Protein AF-A0A6I3KVK1-F1 (afdb_monomer)

Nearest PDB structures (foldseek):
  2hhx-assembly1_A  TM=8.929E-01  e=1.359E-02  Geobacillus stearothermophilus
  8e24-assembly2_D  TM=8.634E-01  e=1.218E-02  Homo sapiens
  8gd7-assembly1_A  TM=8.437E-01  e=1.435E-02  Homo sapiens
  8e23-assembly1_A  TM=8.506E-01  e=1.786E-02  Homo sapiens
  4xvl-assembly1_A  TM=8.575E-01  e=8.259E-02  Homo sapiens

Secondary structure (DSSP, 8-state):
----SSTHHHHHHHHHHHHHHHHHHHHHHHHHHHHHTS---SS-HHHHHIIIIIIS-PPPPTT---SHHHHHHHHHHS--HHHHHHHHHHHHHHHHHH---

Sequence (101 aa):
MDAGAVTGNLDDLGAERRRQLLDTAAQFRAAACRTIGRPVDLDSESDLRTVLFDELGLPPTPGHATDTTALYVLRDEHPHSFLTYLLAYRAIRAIGGAITL

Solvent-accessible surface area (backbone atoms only — not comparable to full-atom values): 5904 Å² total; per-residue (Å²): 138,86,92,78,74,77,73,70,55,59,60,51,52,50,51,52,53,32,50,53,33,51,51,53,24,50,51,28,48,50,53,28,24,61,70,75,71,48,94,70,54,88,83,39,64,68,51,43,48,44,45,46,39,68,72,66,59,43,80,74,49,89,88,64,53,84,45,70,68,53,47,50,54,49,31,71,80,50,80,42,72,49,58,53,26,51,53,51,23,54,50,36,48,51,54,43,63,61,77,71,127

Mean predicted aligned error: 8.0 Å

Structure (mmCIF, N/CA/C/O backbone):
data_AF-A0A6I3KVK1-F1
#
_entry.id   AF-A0A6I3KVK1-F1
#
loop_
_atom_site.group_PDB
_atom_site.id
_atom_site.type_symbol
_atom_site.label_atom_id
_atom_site.label_alt_id
_atom_site.label_comp_id
_atom_site.label_asym_id
_atom_site.label_entity_id
_atom_site.label_seq_id
_atom_site.pdbx_PDB_ins_code
_atom_site.Cartn_x
_atom_site.Cartn_y
_atom_site.Cartn_z
_atom_site.occupancy
_atom_site.B_iso_or_equiv
_atom_site.auth_seq_id
_atom_site.auth_comp_id
_atom_site.auth_asym_id
_atom_site.auth_atom_id
_atom_site.pdbx_PDB_model_num
ATOM 1 N N . MET A 1 1 ? 30.782 -19.288 -38.751 1.00 45.00 1 MET A N 1
ATOM 2 C CA . MET A 1 1 ? 30.065 -19.688 -37.523 1.00 45.00 1 MET A CA 1
ATOM 3 C C . MET A 1 1 ? 30.333 -18.593 -36.510 1.00 45.00 1 MET A C 1
ATOM 5 O O . MET A 1 1 ? 31.368 -18.621 -35.861 1.00 45.00 1 MET A O 1
ATOM 9 N N . ASP A 1 2 ? 29.465 -17.584 -36.473 1.00 45.81 2 ASP A N 1
ATOM 10 C CA . ASP A 1 2 ? 29.593 -16.426 -35.584 1.00 45.81 2 ASP A CA 1
ATOM 11 C C . ASP A 1 2 ? 28.899 -16.718 -34.253 1.00 45.81 2 ASP A C 1
ATOM 13 O O . ASP A 1 2 ? 27.674 -16.768 -34.167 1.00 45.81 2 ASP A O 1
ATOM 17 N N . ALA A 1 3 ? 29.701 -16.948 -33.215 1.00 55.31 3 ALA A N 1
ATOM 18 C CA . ALA A 1 3 ? 29.268 -17.255 -31.854 1.00 55.31 3 ALA A CA 1
ATOM 19 C C . ALA A 1 3 ? 29.374 -16.014 -30.943 1.00 55.31 3 ALA A C 1
ATOM 21 O O . ALA A 1 3 ? 30.038 -16.057 -29.912 1.00 55.31 3 ALA A O 1
ATOM 22 N N . GLY A 1 4 ? 28.766 -14.890 -31.347 1.00 52.50 4 GLY A N 1
ATOM 23 C CA . GLY A 1 4 ? 28.932 -13.598 -30.658 1.00 52.50 4 GLY A CA 1
ATOM 24 C C . GLY A 1 4 ? 27.663 -12.900 -30.152 1.00 52.50 4 GLY A C 1
ATOM 25 O O . GLY A 1 4 ? 27.783 -11.871 -29.499 1.00 52.50 4 GLY A O 1
ATOM 26 N N . ALA A 1 5 ? 26.455 -13.403 -30.427 1.00 54.75 5 ALA A N 1
ATOM 27 C CA . ALA A 1 5 ? 25.231 -12.599 -30.259 1.00 54.75 5 ALA A CA 1
ATOM 28 C C . ALA A 1 5 ? 24.319 -12.970 -29.071 1.00 54.75 5 ALA A C 1
ATOM 30 O O . ALA A 1 5 ? 23.298 -12.319 -28.874 1.00 54.75 5 ALA A O 1
ATOM 31 N N . VAL A 1 6 ? 24.635 -13.992 -28.267 1.00 57.34 6 VAL A N 1
ATOM 32 C CA . VAL A 1 6 ? 23.686 -14.469 -27.236 1.00 57.34 6 VAL A CA 1
ATOM 33 C C . VAL A 1 6 ? 23.724 -13.674 -25.920 1.00 57.34 6 VAL A C 1
ATOM 35 O O . VAL A 1 6 ? 22.772 -13.733 -25.148 1.00 57.34 6 VAL A O 1
ATOM 38 N N . THR A 1 7 ? 24.768 -12.882 -25.662 1.00 58.91 7 THR A N 1
ATOM 39 C CA . THR A 1 7 ? 24.937 -12.219 -24.355 1.00 58.91 7 THR A CA 1
ATOM 40 C C . THR A 1 7 ? 24.087 -10.953 -24.194 1.00 58.91 7 THR A C 1
ATOM 42 O O . THR A 1 7 ? 23.697 -10.635 -23.083 1.00 58.91 7 THR A O 1
ATOM 45 N N . GLY A 1 8 ? 23.714 -10.262 -25.279 1.00 60.44 8 GLY A N 1
ATOM 46 C CA . GLY A 1 8 ? 22.968 -8.994 -25.194 1.00 60.44 8 GLY A CA 1
ATOM 47 C C . GLY A 1 8 ? 21.477 -9.111 -24.850 1.00 60.44 8 GLY A C 1
ATOM 48 O O . GLY A 1 8 ? 20.837 -8.102 -24.592 1.00 60.44 8 GLY A O 1
ATOM 49 N N . ASN A 1 9 ? 20.896 -10.316 -24.852 1.00 62.94 9 ASN A N 1
ATOM 50 C CA . ASN A 1 9 ? 19.443 -10.481 -24.718 1.00 62.94 9 ASN A CA 1
ATOM 51 C C . ASN A 1 9 ? 18.967 -10.624 -23.260 1.00 62.94 9 ASN A C 1
ATOM 53 O O . ASN A 1 9 ? 17.815 -10.320 -22.955 1.00 62.94 9 ASN A O 1
ATOM 57 N N . LEU A 1 10 ? 19.824 -11.113 -22.356 1.00 66.94 10 LEU A N 1
ATOM 58 C CA . LEU A 1 10 ? 19.433 -11.366 -20.965 1.00 66.94 10 LEU A CA 1
ATOM 59 C C . LEU A 1 10 ? 19.404 -10.070 -20.143 1.00 66.94 10 LEU A C 1
ATOM 61 O O . LEU A 1 10 ? 18.473 -9.861 -19.365 1.00 66.94 10 LEU A O 1
ATOM 65 N N . ASP A 1 11 ? 20.374 -9.183 -20.372 1.00 73.38 11 ASP A N 1
ATOM 66 C CA . ASP A 1 11 ? 20.458 -7.878 -19.713 1.00 73.38 11 ASP A CA 1
ATOM 67 C C . ASP A 1 11 ? 19.307 -6.949 -20.130 1.00 73.38 11 ASP A C 1
ATOM 69 O O . ASP A 1 11 ? 18.684 -6.309 -19.279 1.00 73.38 11 ASP A O 1
ATOM 73 N N . ASP A 1 12 ? 18.965 -6.932 -21.422 1.00 78.06 12 ASP A N 1
ATOM 74 C CA . ASP A 1 12 ? 17.865 -6.128 -21.968 1.00 78.06 12 ASP A CA 1
ATOM 75 C C . ASP A 1 12 ? 16.501 -6.615 -21.445 1.00 78.06 12 ASP A C 1
ATOM 77 O O . ASP A 1 12 ? 15.674 -5.830 -20.969 1.00 78.06 12 ASP A O 1
ATOM 81 N N . LEU A 1 13 ? 16.297 -7.939 -21.410 1.00 79.31 13 LEU A N 1
ATOM 82 C CA . LEU A 1 13 ? 15.093 -8.542 -20.834 1.00 79.31 13 LEU A CA 1
ATOM 83 C C . LEU A 1 13 ? 14.979 -8.268 -19.326 1.00 79.31 13 LEU A C 1
ATOM 85 O O . LEU A 1 13 ? 13.881 -8.010 -18.823 1.00 79.31 13 LEU A O 1
ATOM 89 N N . GLY A 1 14 ? 16.100 -8.305 -18.602 1.00 82.75 14 GLY A N 1
ATOM 90 C CA . GLY A 1 14 ? 16.156 -7.948 -17.186 1.00 82.75 14 GLY A CA 1
ATOM 91 C C . GLY A 1 14 ? 15.790 -6.482 -16.944 1.00 82.75 14 GLY A C 1
ATOM 92 O O . GLY A 1 14 ? 15.009 -6.179 -16.036 1.00 82.75 14 GLY A O 1
ATOM 93 N N . ALA A 1 15 ? 16.292 -5.573 -17.782 1.00 84.31 15 ALA A N 1
ATOM 94 C CA . ALA A 1 15 ? 15.988 -4.147 -17.709 1.00 84.31 15 ALA A CA 1
ATOM 95 C C . ALA A 1 15 ? 14.503 -3.852 -17.974 1.00 84.31 15 ALA A C 1
ATOM 97 O O . ALA A 1 15 ? 13.879 -3.115 -17.204 1.00 84.31 15 ALA A O 1
ATOM 98 N N . GLU A 1 16 ? 13.909 -4.468 -18.997 1.00 86.56 16 GLU A N 1
ATOM 99 C CA . GLU A 1 16 ? 12.489 -4.292 -19.315 1.00 86.56 16 GLU A CA 1
ATOM 100 C C . GLU A 1 16 ? 11.585 -4.859 -18.211 1.00 86.56 16 GLU A C 1
ATOM 102 O O . GLU A 1 16 ? 10.656 -4.191 -17.752 1.00 86.56 16 GLU A O 1
ATOM 107 N N . ARG A 1 17 ? 11.895 -6.053 -17.688 1.00 87.75 17 ARG A N 1
ATOM 108 C CA . ARG A 1 17 ? 11.168 -6.621 -16.539 1.00 87.75 17 ARG A CA 1
ATOM 109 C C . ARG A 1 17 ? 11.238 -5.715 -15.318 1.00 87.75 17 ARG A C 1
ATOM 111 O O . ARG A 1 17 ? 10.220 -5.494 -14.662 1.00 87.75 17 ARG A O 1
ATOM 118 N N . ARG A 1 18 ? 12.412 -5.153 -15.024 1.00 85.50 18 ARG A N 1
ATOM 119 C CA . ARG A 1 18 ? 12.582 -4.200 -13.922 1.00 85.50 18 ARG A CA 1
ATOM 120 C C . ARG A 1 18 ? 11.729 -2.955 -14.137 1.00 85.50 18 ARG A C 1
ATOM 122 O O . ARG A 1 18 ? 11.049 -2.525 -13.209 1.00 85.50 18 ARG A O 1
ATOM 129 N N . ARG A 1 19 ? 11.715 -2.404 -15.353 1.00 88.75 19 ARG A N 1
ATOM 130 C CA . ARG A 1 19 ? 10.880 -1.250 -15.699 1.00 88.75 19 ARG A CA 1
ATOM 131 C C . ARG A 1 19 ? 9.395 -1.545 -15.489 1.00 88.75 19 ARG A C 1
ATOM 133 O O . ARG A 1 19 ? 8.718 -0.739 -14.859 1.00 88.75 19 ARG A O 1
ATOM 140 N N . GLN A 1 20 ? 8.912 -2.705 -15.932 1.00 90.62 20 GLN A N 1
ATOM 141 C CA . GLN A 1 20 ? 7.523 -3.133 -15.725 1.00 90.62 20 GLN A CA 1
ATOM 142 C C . GLN A 1 20 ? 7.168 -3.255 -14.238 1.00 90.62 20 GLN A C 1
ATOM 144 O O . GLN A 1 20 ? 6.103 -2.801 -13.816 1.00 90.62 20 GLN A O 1
ATOM 149 N N . LEU A 1 21 ? 8.061 -3.827 -13.424 1.00 90.75 21 LEU A N 1
ATOM 150 C CA . LEU A 1 21 ? 7.867 -3.920 -11.975 1.00 90.75 21 LEU A CA 1
ATOM 151 C C . LEU A 1 21 ? 7.814 -2.529 -11.330 1.00 90.75 21 LEU A C 1
ATOM 153 O O . LEU A 1 21 ? 6.918 -2.256 -10.536 1.00 90.75 21 LEU A O 1
ATOM 157 N N . LEU A 1 22 ? 8.727 -1.627 -11.696 1.00 88.75 22 LEU A N 1
ATOM 158 C CA . LEU A 1 22 ? 8.748 -0.256 -11.181 1.00 88.75 22 LEU A CA 1
ATOM 159 C C . LEU A 1 22 ? 7.503 0.545 -11.582 1.00 88.75 22 LEU A C 1
ATOM 161 O O . LEU A 1 22 ? 6.957 1.270 -10.751 1.00 88.75 22 LEU A O 1
ATOM 165 N N . ASP A 1 23 ? 7.026 0.387 -12.817 1.00 92.25 23 ASP A N 1
ATOM 166 C CA . ASP A 1 23 ? 5.784 1.012 -13.277 1.00 92.25 23 ASP A CA 1
ATOM 167 C C . ASP A 1 23 ? 4.581 0.489 -12.481 1.00 92.25 23 ASP A C 1
ATOM 169 O O . ASP A 1 23 ? 3.811 1.261 -11.911 1.00 92.25 23 ASP A O 1
ATOM 173 N N . THR A 1 24 ? 4.500 -0.832 -12.310 1.00 92.62 24 THR A N 1
ATOM 174 C CA . THR A 1 24 ? 3.465 -1.476 -11.492 1.00 92.62 24 THR A CA 1
ATOM 175 C C . THR A 1 24 ? 3.511 -0.976 -10.041 1.00 92.62 24 THR A C 1
ATOM 177 O O . THR A 1 24 ? 2.479 -0.665 -9.446 1.00 92.62 24 THR A O 1
ATOM 180 N N . ALA A 1 25 ? 4.705 -0.832 -9.461 1.00 90.69 25 ALA A N 1
ATOM 181 C CA . ALA A 1 25 ? 4.880 -0.261 -8.129 1.00 90.69 25 ALA A CA 1
ATOM 182 C C . ALA A 1 25 ? 4.356 1.188 -8.067 1.00 90.69 25 ALA A C 1
ATOM 184 O O . ALA A 1 25 ? 3.636 1.554 -7.136 1.00 90.69 25 ALA A O 1
ATOM 185 N N . ALA A 1 26 ? 4.646 2.011 -9.078 1.00 90.75 26 ALA A N 1
ATOM 186 C CA . ALA A 1 26 ? 4.122 3.371 -9.159 1.00 90.75 26 ALA A CA 1
ATOM 187 C C . ALA A 1 26 ? 2.584 3.404 -9.237 1.00 90.75 26 ALA A C 1
ATOM 189 O O . ALA A 1 26 ? 1.964 4.249 -8.584 1.00 90.75 26 ALA A O 1
ATOM 190 N N . GLN A 1 27 ? 1.965 2.462 -9.956 1.00 93.06 27 GLN A N 1
ATOM 191 C CA . GLN A 1 27 ? 0.506 2.320 -10.013 1.00 93.06 27 GLN A CA 1
ATOM 192 C C . GLN A 1 27 ? -0.090 1.972 -8.641 1.00 93.06 27 GLN A C 1
ATOM 194 O O . GLN A 1 27 ? -1.061 2.603 -8.218 1.00 93.06 27 GLN A O 1
ATOM 199 N N . PHE A 1 28 ? 0.513 1.033 -7.902 1.00 92.31 28 PHE A N 1
ATOM 200 C CA . PHE A 1 28 ? 0.072 0.697 -6.542 1.00 92.31 28 PHE A CA 1
ATOM 201 C C . PHE A 1 28 ? 0.200 1.874 -5.580 1.00 92.31 28 PHE A C 1
ATOM 203 O O . PHE A 1 28 ? -0.725 2.140 -4.809 1.00 92.31 28 PHE A O 1
ATOM 210 N N . ARG A 1 29 ? 1.297 2.634 -5.670 1.00 90.12 29 ARG A N 1
ATOM 211 C CA . ARG A 1 29 ? 1.455 3.872 -4.902 1.00 90.12 29 ARG A CA 1
ATOM 212 C C . ARG A 1 29 ? 0.344 4.868 -5.217 1.00 90.12 29 ARG A C 1
ATOM 214 O O . ARG A 1 29 ? -0.272 5.405 -4.302 1.00 90.12 29 ARG A O 1
ATOM 221 N N . ALA A 1 30 ? 0.050 5.091 -6.496 1.00 91.25 30 ALA A N 1
ATOM 222 C CA . ALA A 1 30 ? -1.026 5.990 -6.900 1.00 91.25 30 ALA A CA 1
ATOM 223 C C . ALA A 1 30 ? -2.395 5.517 -6.381 1.00 91.25 30 ALA A C 1
ATOM 225 O O . ALA A 1 30 ? -3.175 6.331 -5.890 1.00 91.25 30 ALA A O 1
ATOM 226 N N . ALA A 1 31 ? -2.681 4.213 -6.431 1.00 91.50 31 ALA A N 1
ATOM 227 C CA . ALA A 1 31 ? -3.913 3.638 -5.890 1.00 91.50 31 ALA A CA 1
ATOM 228 C C . ALA A 1 31 ? -4.030 3.828 -4.367 1.00 91.50 31 ALA A C 1
ATOM 230 O O . ALA A 1 31 ? -5.099 4.199 -3.872 1.00 91.50 31 ALA A O 1
ATOM 231 N N . ALA A 1 32 ? -2.932 3.649 -3.629 1.00 89.38 32 ALA A N 1
ATOM 232 C CA . ALA A 1 32 ? -2.873 3.912 -2.195 1.00 89.38 32 ALA A CA 1
ATOM 233 C C . ALA A 1 32 ? -3.141 5.395 -1.883 1.00 89.38 32 ALA A C 1
ATOM 235 O O . ALA A 1 32 ? -4.050 5.696 -1.111 1.00 89.38 32 ALA A O 1
ATOM 236 N N . CYS A 1 33 ? -2.449 6.323 -2.554 1.00 88.75 33 CYS A N 1
ATOM 237 C CA . CYS A 1 33 ? -2.680 7.764 -2.396 1.00 88.75 33 CYS A CA 1
ATOM 238 C C . CYS A 1 33 ? -4.126 8.160 -2.733 1.00 88.75 33 CYS A C 1
ATOM 240 O O . CYS A 1 33 ? -4.736 8.948 -2.017 1.00 88.75 33 CYS A O 1
ATOM 242 N N . ARG A 1 34 ? -4.719 7.580 -3.788 1.00 90.25 34 ARG A N 1
ATOM 243 C CA . ARG A 1 34 ? -6.132 7.809 -4.145 1.00 90.25 34 ARG A CA 1
ATOM 244 C C . ARG A 1 34 ? -7.107 7.284 -3.095 1.00 90.25 34 ARG A C 1
ATOM 246 O O . ARG A 1 34 ? -8.172 7.866 -2.945 1.00 90.25 34 ARG A O 1
ATOM 253 N N . THR A 1 35 ? -6.752 6.210 -2.392 1.00 88.12 35 THR A N 1
ATOM 254 C CA . THR A 1 35 ? -7.575 5.652 -1.308 1.00 88.12 35 THR A CA 1
ATOM 255 C C . THR A 1 35 ? -7.637 6.611 -0.118 1.00 88.12 35 THR A C 1
ATOM 257 O O . THR A 1 35 ? -8.699 6.773 0.466 1.00 88.12 35 THR A O 1
ATOM 260 N N . ILE A 1 36 ? -6.521 7.273 0.206 1.00 85.88 36 ILE A N 1
ATOM 261 C CA . ILE A 1 36 ? -6.442 8.269 1.291 1.00 85.88 36 ILE A CA 1
ATOM 262 C C . ILE A 1 36 ? -6.929 9.656 0.831 1.00 85.88 36 ILE A C 1
ATOM 264 O O . ILE A 1 36 ? -7.331 10.483 1.637 1.00 85.88 36 ILE A O 1
ATOM 268 N N . GLY A 1 37 ? -6.898 9.935 -0.476 1.00 86.69 37 GLY A N 1
ATOM 269 C CA . GLY A 1 37 ? -7.284 11.231 -1.040 1.00 86.69 37 GLY A CA 1
ATOM 2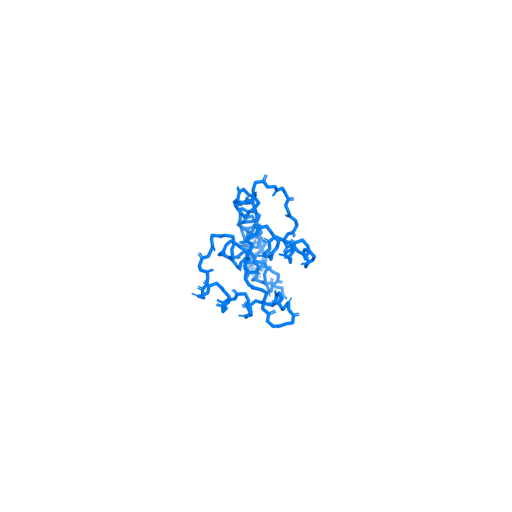70 C C . GLY A 1 37 ? -6.196 12.307 -0.951 1.00 86.69 37 GLY A C 1
ATOM 271 O O . GLY A 1 37 ? -6.451 13.455 -1.308 1.00 86.69 37 GLY A O 1
ATOM 272 N N . ARG A 1 38 ? -4.975 11.951 -0.529 1.00 86.12 38 ARG A N 1
ATOM 273 C CA . ARG A 1 38 ? -3.821 12.858 -0.455 1.00 86.12 38 ARG A CA 1
ATOM 274 C C . ARG A 1 38 ? -2.559 12.212 -1.045 1.00 86.12 38 ARG A C 1
ATOM 276 O O . ARG A 1 38 ? -2.417 10.989 -0.979 1.00 86.12 38 ARG A O 1
ATOM 283 N N . PRO A 1 39 ? -1.614 12.997 -1.590 1.00 84.06 39 PRO A N 1
ATOM 284 C CA . PRO A 1 39 ? -0.298 12.482 -1.944 1.00 84.06 39 PRO A CA 1
ATOM 285 C C . PRO A 1 39 ? 0.478 12.141 -0.665 1.00 84.06 39 PRO A C 1
ATOM 287 O O . PRO A 1 39 ? 0.683 13.004 0.184 1.00 84.06 39 PRO A O 1
ATOM 290 N N . VAL A 1 40 ? 0.892 10.883 -0.523 1.00 86.62 40 VAL A N 1
ATOM 291 C CA . VAL A 1 40 ? 1.709 10.407 0.599 1.00 86.62 40 VAL A CA 1
ATOM 292 C C . VAL A 1 40 ? 2.955 9.698 0.078 1.00 86.62 40 VAL A C 1
ATOM 294 O O . VAL A 1 40 ? 2.909 9.033 -0.963 1.00 86.62 40 VAL A O 1
ATOM 297 N N . ASP A 1 41 ? 4.066 9.845 0.796 1.00 87.88 41 ASP A N 1
ATOM 298 C CA . ASP A 1 41 ? 5.276 9.080 0.527 1.00 87.88 41 ASP A CA 1
ATOM 299 C C . ASP A 1 41 ? 5.221 7.715 1.232 1.00 87.88 41 ASP A C 1
ATOM 301 O O . ASP A 1 41 ? 5.201 7.625 2.456 1.00 87.88 41 ASP A O 1
ATOM 305 N N . LEU A 1 42 ? 5.182 6.638 0.444 1.00 84.38 42 LEU A N 1
ATOM 306 C CA . LEU A 1 42 ? 5.137 5.258 0.940 1.00 84.38 42 LEU A CA 1
ATOM 307 C C . LEU A 1 42 ? 6.529 4.687 1.267 1.00 84.38 42 LEU A C 1
ATOM 309 O O . LEU A 1 42 ? 6.624 3.537 1.700 1.00 84.38 42 LEU A O 1
ATOM 313 N N . ASP A 1 43 ? 7.605 5.439 1.026 1.00 83.62 43 ASP A N 1
ATOM 314 C CA . ASP A 1 43 ? 8.952 5.123 1.521 1.00 83.62 43 ASP A CA 1
ATOM 315 C C . ASP A 1 43 ? 9.216 5.709 2.905 1.00 83.62 43 ASP A C 1
ATOM 317 O O . ASP A 1 43 ? 10.054 5.196 3.646 1.00 83.62 43 ASP A O 1
ATOM 321 N N . SER A 1 44 ? 8.508 6.780 3.257 1.00 86.19 44 SER A N 1
ATOM 322 C CA . SER A 1 44 ? 8.687 7.483 4.520 1.00 86.19 44 SER A CA 1
ATOM 323 C C . SER A 1 44 ? 7.938 6.757 5.634 1.00 86.19 44 SER A C 1
ATOM 325 O O . SER A 1 44 ? 6.709 6.669 5.633 1.00 86.19 44 SER A O 1
ATOM 327 N N . GLU A 1 45 ? 8.681 6.241 6.617 1.00 84.62 45 GLU A N 1
ATOM 328 C CA . GLU A 1 45 ? 8.088 5.573 7.780 1.00 84.62 45 GLU A CA 1
ATOM 329 C C . GLU A 1 45 ? 7.131 6.508 8.532 1.00 84.62 45 GLU A C 1
ATOM 331 O O . GLU A 1 45 ? 6.055 6.086 8.948 1.00 84.62 45 GLU A O 1
ATOM 336 N N . SER A 1 46 ? 7.492 7.783 8.672 1.00 86.62 46 SER A N 1
ATOM 337 C CA . SER A 1 46 ? 6.676 8.776 9.372 1.00 86.62 46 SER A CA 1
ATOM 338 C C . SER A 1 46 ? 5.319 8.977 8.699 1.00 86.62 46 SER A C 1
ATOM 340 O O . SER A 1 46 ? 4.290 8.900 9.364 1.00 86.62 46 SER A O 1
ATOM 342 N N . ASP A 1 47 ? 5.308 9.169 7.378 1.00 87.25 47 ASP A N 1
ATOM 343 C CA . ASP A 1 47 ? 4.071 9.309 6.603 1.00 87.25 47 ASP A CA 1
ATOM 344 C C . ASP A 1 47 ? 3.219 8.043 6.667 1.00 87.25 47 ASP A C 1
ATOM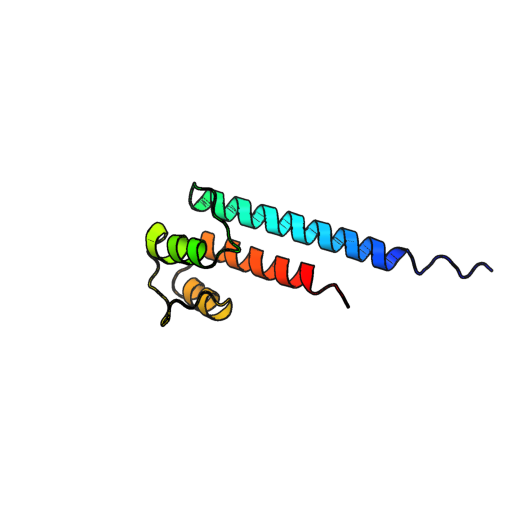 346 O O . ASP A 1 47 ? 1.999 8.116 6.815 1.00 87.25 47 ASP A O 1
ATOM 350 N N . LEU A 1 48 ? 3.861 6.875 6.607 1.00 86.00 48 LEU A N 1
ATOM 351 C CA . LEU A 1 48 ? 3.181 5.599 6.762 1.00 86.00 48 LEU A CA 1
ATOM 352 C C . LEU A 1 48 ? 2.517 5.463 8.124 1.00 86.00 48 LEU A C 1
ATOM 354 O O . LEU A 1 48 ? 1.363 5.059 8.187 1.00 86.00 48 LEU A O 1
ATOM 358 N N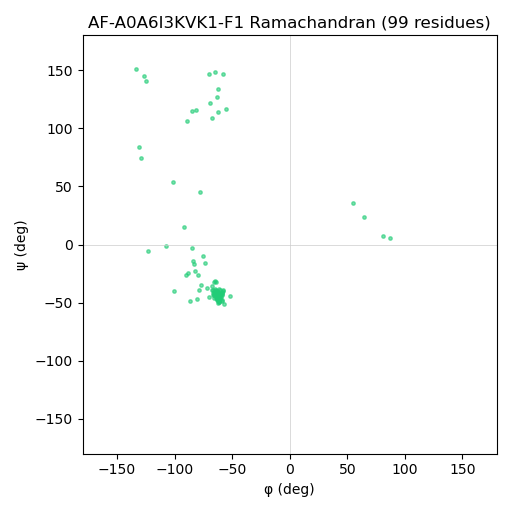 . ARG A 1 49 ? 3.216 5.811 9.205 1.00 87.25 49 ARG A N 1
ATOM 359 C CA . ARG A 1 49 ? 2.668 5.745 10.565 1.00 87.25 49 ARG A CA 1
ATOM 360 C C . ARG A 1 49 ? 1.482 6.685 10.718 1.00 87.25 49 ARG A C 1
ATOM 362 O O . ARG A 1 49 ? 0.451 6.244 11.211 1.00 87.25 49 ARG A O 1
ATOM 369 N N . THR A 1 50 ? 1.594 7.919 10.229 1.00 87.56 50 THR A N 1
ATOM 370 C CA . THR A 1 50 ? 0.477 8.870 10.232 1.00 87.56 50 THR A CA 1
ATOM 371 C C . THR A 1 50 ? -0.706 8.344 9.424 1.00 87.56 50 THR A C 1
ATOM 373 O O . THR A 1 50 ? -1.830 8.339 9.909 1.00 87.56 50 THR A O 1
ATOM 376 N N . VAL A 1 51 ? -0.488 7.829 8.212 1.00 87.62 51 VAL A N 1
ATOM 377 C CA . VAL A 1 51 ? -1.603 7.299 7.416 1.00 87.62 51 VAL A CA 1
ATOM 378 C C . VAL A 1 51 ? -2.223 6.056 8.055 1.00 87.62 51 VAL A C 1
ATOM 380 O O . VAL A 1 51 ? -3.440 5.915 8.071 1.00 87.62 51 VAL A O 1
ATOM 383 N N . LEU A 1 52 ? -1.416 5.146 8.593 1.00 84.94 52 LEU A N 1
ATOM 384 C CA . LEU A 1 52 ?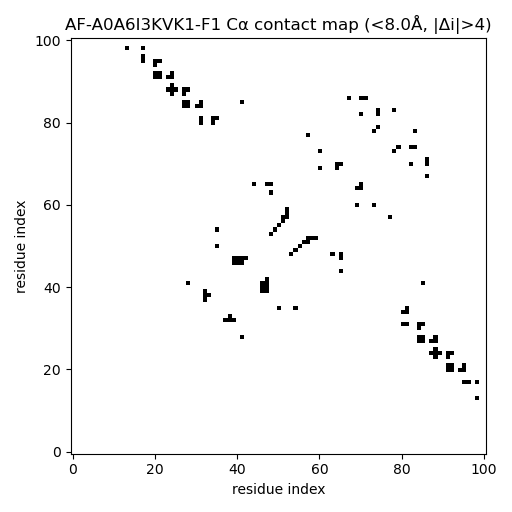 -1.909 3.902 9.180 1.00 84.94 52 LEU A CA 1
ATOM 385 C C . LEU A 1 52 ? -2.658 4.134 10.494 1.00 84.94 52 LEU A C 1
ATOM 387 O O . LEU A 1 52 ? -3.724 3.554 10.686 1.00 84.94 52 LEU A O 1
ATOM 391 N N . PHE A 1 53 ? -2.119 4.960 11.387 1.00 85.50 53 PHE A N 1
ATOM 392 C CA . PHE A 1 53 ? -2.634 5.093 12.749 1.00 85.50 53 PHE A CA 1
ATOM 393 C C . PHE A 1 53 ? -3.518 6.328 12.938 1.00 85.50 53 PHE A C 1
ATOM 395 O O . PHE A 1 53 ? -4.555 6.215 13.584 1.00 85.50 53 PHE A O 1
ATOM 402 N N . ASP A 1 54 ? -3.166 7.477 12.355 1.00 85.75 54 ASP A N 1
ATOM 403 C CA . ASP A 1 54 ? -3.952 8.709 12.497 1.00 85.75 54 ASP A CA 1
ATOM 404 C C . ASP A 1 54 ? -5.079 8.801 11.456 1.00 85.75 54 ASP A C 1
ATOM 406 O O . ASP A 1 54 ? -6.223 9.067 11.814 1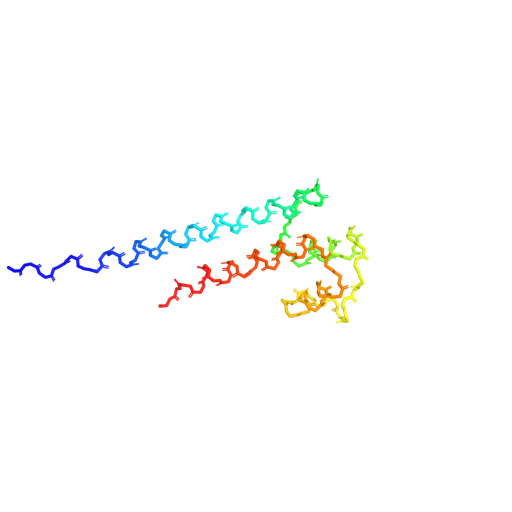.00 85.75 54 ASP A O 1
ATOM 410 N N . GLU A 1 55 ? -4.790 8.563 10.171 1.00 84.81 55 GLU A N 1
ATOM 411 C CA . GLU A 1 55 ? -5.787 8.739 9.097 1.00 84.81 55 GLU A CA 1
ATOM 412 C C . GLU A 1 55 ? -6.739 7.541 8.986 1.00 84.81 55 GLU A C 1
ATOM 414 O O . GLU A 1 55 ? -7.954 7.702 8.895 1.00 84.81 55 GLU A O 1
ATOM 419 N N . LEU A 1 56 ? -6.195 6.321 8.985 1.00 83.69 56 LEU A N 1
ATOM 420 C CA . LEU A 1 56 ? -6.992 5.095 8.894 1.00 83.69 56 LEU A CA 1
ATOM 421 C C . LEU A 1 56 ? -7.534 4.634 10.251 1.00 83.69 56 LEU A C 1
ATOM 423 O O . LEU A 1 56 ? -8.418 3.778 10.285 1.00 83.69 56 LEU A O 1
ATOM 427 N N . GLY A 1 57 ? -7.011 5.172 11.356 1.00 80.12 57 GLY A N 1
ATOM 428 C CA . GLY A 1 57 ? -7.442 4.813 12.706 1.00 80.12 57 GLY A CA 1
ATOM 429 C C . GLY A 1 57 ? -7.162 3.355 13.081 1.00 80.12 57 GLY A C 1
ATOM 430 O O . GLY A 1 57 ? -7.873 2.800 13.921 1.00 80.12 57 GLY A O 1
ATOM 431 N N . LEU A 1 58 ? -6.182 2.700 12.443 1.00 80.50 58 LEU A N 1
ATOM 432 C CA . LEU A 1 58 ? -5.836 1.317 12.771 1.00 80.50 58 LEU A CA 1
ATOM 433 C C . LEU A 1 58 ? -5.174 1.251 14.152 1.00 80.50 58 LEU A C 1
ATOM 435 O O . LEU A 1 58 ? -4.435 2.166 14.527 1.00 80.50 58 LEU A O 1
ATOM 439 N N . PRO A 1 59 ? -5.386 0.162 14.912 1.00 76.62 59 PRO A N 1
ATOM 440 C CA . PRO A 1 59 ? -4.713 0.000 16.188 1.00 76.62 59 PRO A CA 1
ATOM 441 C C . PRO A 1 59 ? -3.191 -0.060 15.970 1.00 76.62 59 PRO A C 1
ATOM 443 O O . PRO A 1 59 ? -2.722 -0.775 15.076 1.00 76.62 59 PRO A O 1
ATOM 446 N N . PRO A 1 60 ? -2.395 0.676 16.767 1.00 71.69 60 PRO A N 1
ATOM 447 C CA . PRO A 1 60 ? -0.951 0.624 16.655 1.00 71.69 60 PRO A CA 1
ATOM 448 C C . PRO A 1 60 ? -0.459 -0.783 16.977 1.00 71.69 60 PRO A C 1
ATOM 450 O O . PRO A 1 60 ? -0.741 -1.332 18.042 1.00 71.69 60 PRO A O 1
ATOM 453 N N . THR A 1 61 ? 0.323 -1.362 16.068 1.00 74.31 61 THR A N 1
ATOM 454 C CA . THR A 1 61 ? 1.068 -2.591 16.362 1.00 74.31 61 THR A CA 1
ATOM 455 C C . THR A 1 61 ? 1.980 -2.345 17.571 1.00 74.31 61 THR A C 1
ATOM 457 O O . THR A 1 61 ? 2.499 -1.229 17.706 1.00 74.31 61 THR A O 1
ATOM 460 N N . PRO A 1 62 ? 2.240 -3.344 18.428 1.00 69.00 62 PRO A N 1
ATOM 461 C CA . PRO A 1 62 ? 3.134 -3.181 19.570 1.00 69.00 62 PRO A CA 1
ATOM 462 C C . PRO A 1 62 ? 4.513 -2.683 19.107 1.00 69.00 62 PRO A C 1
ATOM 464 O O .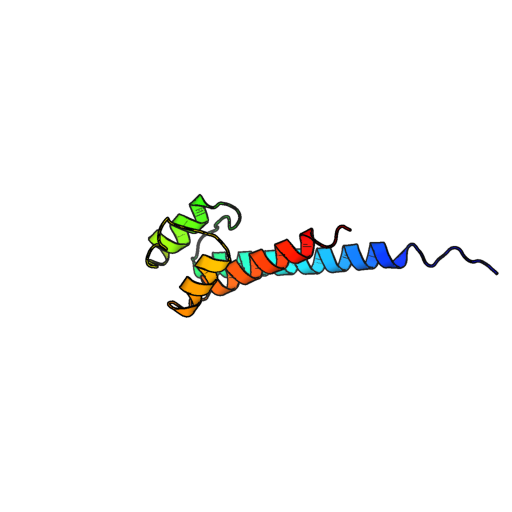 PRO A 1 62 ? 5.201 -3.348 18.338 1.00 69.00 62 PRO A O 1
ATOM 467 N N . GLY A 1 63 ? 4.893 -1.477 19.543 1.00 68.25 63 GLY A N 1
ATOM 468 C CA . GLY A 1 63 ? 6.139 -0.814 19.138 1.00 68.25 63 GLY A CA 1
ATOM 469 C C . GLY A 1 63 ? 6.069 0.021 17.850 1.00 68.25 63 GLY A C 1
ATOM 470 O O . GLY A 1 63 ? 7.098 0.540 17.433 1.00 68.25 63 GLY A O 1
ATOM 471 N N . HIS A 1 64 ? 4.887 0.201 17.246 1.00 66.31 64 HIS A N 1
ATOM 472 C CA . HIS A 1 64 ? 4.696 0.875 15.948 1.00 66.31 64 HIS A CA 1
ATOM 473 C C . HIS A 1 64 ? 5.547 0.272 14.820 1.00 66.31 64 HIS A C 1
ATOM 475 O O . HIS A 1 64 ? 6.045 0.993 13.955 1.00 66.31 64 HIS A O 1
ATOM 481 N N . ALA A 1 65 ? 5.731 -1.048 14.847 1.00 68.12 65 ALA A N 1
ATOM 482 C CA . ALA A 1 65 ? 6.478 -1.757 13.827 1.00 68.12 65 ALA A CA 1
ATOM 483 C C . ALA A 1 65 ? 5.793 -1.595 12.460 1.00 68.12 65 ALA A C 1
ATOM 485 O O . ALA A 1 65 ? 4.695 -2.095 12.223 1.00 68.12 65 ALA A O 1
ATOM 486 N N . THR A 1 66 ? 6.465 -0.907 11.541 1.00 75.00 66 THR A N 1
ATOM 487 C CA . THR A 1 66 ? 6.047 -0.762 10.138 1.00 75.00 66 THR A CA 1
ATOM 488 C C . THR A 1 66 ? 6.660 -1.847 9.250 1.00 75.00 66 THR A C 1
ATOM 490 O O . THR A 1 66 ? 6.653 -1.739 8.021 1.00 75.00 66 THR A O 1
ATOM 493 N N . ASP A 1 67 ? 7.203 -2.907 9.848 1.00 81.06 67 ASP A N 1
ATOM 494 C CA . ASP A 1 67 ? 7.758 -4.051 9.138 1.00 81.06 67 ASP A CA 1
ATOM 495 C C . ASP A 1 67 ? 6.695 -4.813 8.353 1.00 81.06 67 ASP A C 1
ATOM 497 O O . ASP A 1 67 ? 5.538 -4.932 8.759 1.00 81.06 67 ASP A O 1
ATOM 501 N N . THR A 1 68 ? 7.118 -5.404 7.236 1.00 79.75 68 THR A N 1
ATOM 502 C CA . THR A 1 68 ? 6.246 -6.169 6.339 1.00 79.75 68 THR A CA 1
ATOM 503 C C . THR A 1 68 ? 5.457 -7.240 7.099 1.00 79.75 68 THR A C 1
ATOM 505 O O . THR A 1 68 ? 4.250 -7.342 6.913 1.00 79.75 68 THR A O 1
ATOM 508 N N . THR A 1 69 ? 6.100 -7.988 8.002 1.00 82.81 69 THR A N 1
ATOM 509 C CA . THR A 1 69 ? 5.446 -9.040 8.800 1.00 82.81 69 THR A CA 1
ATOM 510 C C . THR A 1 69 ? 4.369 -8.484 9.732 1.00 82.81 69 THR A C 1
ATOM 512 O O . THR A 1 69 ? 3.265 -9.020 9.765 1.00 82.81 69 THR A O 1
ATOM 515 N N . ALA A 1 70 ? 4.656 -7.393 10.449 1.00 84.75 70 ALA A N 1
ATOM 516 C CA . ALA A 1 70 ? 3.693 -6.762 11.351 1.00 84.75 70 ALA A CA 1
ATOM 517 C C . ALA A 1 70 ? 2.487 -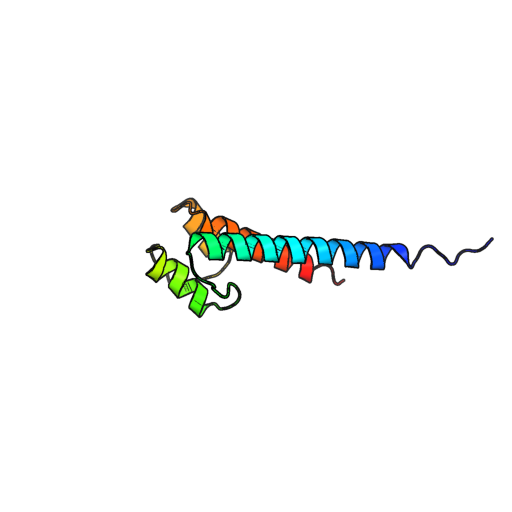6.208 10.577 1.00 84.75 70 ALA A C 1
ATOM 519 O O . ALA A 1 70 ? 1.343 -6.419 10.970 1.00 84.75 70 ALA A O 1
ATOM 520 N N . LEU A 1 71 ? 2.738 -5.584 9.423 1.00 84.19 71 LEU A N 1
ATOM 521 C CA . LEU A 1 71 ? 1.690 -5.086 8.533 1.00 84.19 71 LEU A CA 1
ATOM 522 C C . LEU A 1 71 ? 0.844 -6.213 7.916 1.00 84.19 71 LEU A C 1
ATOM 524 O O . LEU A 1 71 ? -0.344 -6.011 7.677 1.00 84.19 71 LEU A O 1
ATOM 528 N N . TYR A 1 72 ? 1.422 -7.391 7.659 1.00 85.19 72 TYR A N 1
ATOM 529 C CA . TYR A 1 72 ? 0.672 -8.562 7.189 1.00 85.19 72 TYR A CA 1
ATOM 530 C C . TYR A 1 72 ? -0.311 -9.071 8.243 1.00 85.19 72 TYR A C 1
ATOM 532 O O . TYR A 1 72 ? -1.463 -9.321 7.898 1.00 85.19 72 TYR A O 1
ATOM 540 N N . VAL A 1 73 ? 0.132 -9.187 9.500 1.00 85.75 73 VAL A N 1
ATOM 541 C CA . VAL A 1 73 ? -0.735 -9.573 10.626 1.00 85.75 73 VAL A CA 1
ATOM 542 C C . VAL A 1 73 ? -1.831 -8.528 10.824 1.00 85.75 73 VAL A C 1
ATOM 544 O O . VAL A 1 73 ? -3.006 -8.875 10.829 1.00 85.75 73 VAL A O 1
ATOM 547 N N . LEU A 1 74 ? -1.463 -7.241 10.851 1.00 85.56 74 LEU A N 1
ATOM 548 C CA . LEU A 1 74 ? -2.421 -6.143 10.988 1.00 85.56 74 LEU A CA 1
ATOM 549 C C . LEU A 1 74 ? -3.471 -6.145 9.868 1.00 85.56 74 LEU A C 1
ATOM 551 O O . LEU A 1 74 ? -4.638 -5.877 10.124 1.00 85.56 74 LEU A O 1
ATOM 555 N N . ARG A 1 75 ? -3.083 -6.458 8.625 1.00 87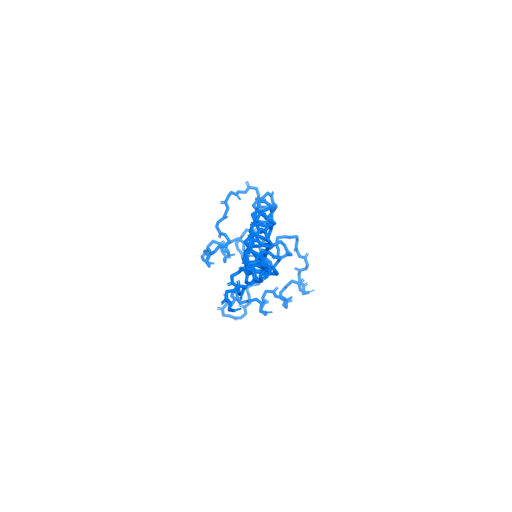.56 75 ARG A N 1
ATOM 556 C CA . ARG A 1 75 ? -4.022 -6.586 7.500 1.00 87.56 75 ARG A CA 1
ATOM 557 C C . ARG A 1 75 ? -4.954 -7.788 7.656 1.00 87.56 75 ARG A C 1
ATOM 559 O O . ARG A 1 75 ? -6.088 -7.716 7.199 1.00 87.56 75 ARG A O 1
ATOM 566 N N . ASP A 1 76 ? -4.470 -8.896 8.207 1.00 87.69 76 ASP A N 1
ATOM 567 C CA . ASP A 1 76 ? -5.289 -10.095 8.419 1.00 87.69 76 ASP A CA 1
ATOM 568 C C . ASP A 1 76 ? -6.400 -9.822 9.442 1.00 87.69 76 ASP A C 1
ATOM 570 O O . ASP A 1 76 ? -7.564 -10.132 9.199 1.00 87.69 76 ASP A O 1
ATOM 574 N N . GLU A 1 77 ? -6.054 -9.123 10.527 1.00 86.69 77 GLU A N 1
ATOM 575 C CA . GLU A 1 77 ? -7.006 -8.675 11.549 1.00 86.69 77 GLU A CA 1
ATOM 576 C C . GLU A 1 77 ? -7.905 -7.527 11.052 1.00 86.69 77 GLU A C 1
ATOM 578 O O . GLU A 1 77 ? -9.099 -7.479 11.353 1.00 86.69 77 GLU A O 1
ATOM 583 N N . HIS A 1 78 ? -7.347 -6.612 10.252 1.00 84.94 78 HIS A N 1
ATOM 584 C CA . HIS A 1 78 ? -8.026 -5.437 9.709 1.00 84.94 78 HIS A CA 1
ATOM 585 C C . HIS A 1 78 ? -7.806 -5.304 8.192 1.00 84.94 78 HIS A C 1
ATOM 587 O O . HIS A 1 78 ? -6.938 -4.544 7.737 1.00 84.94 78 HIS A O 1
ATOM 593 N N . PRO A 1 79 ? -8.608 -6.007 7.369 1.00 84.25 79 PRO A N 1
ATOM 594 C CA . PRO A 1 79 ? -8.450 -5.983 5.922 1.00 84.25 79 PRO A CA 1
ATOM 595 C C . PRO A 1 79 ? -8.786 -4.598 5.362 1.00 84.25 79 PRO A C 1
ATOM 597 O O . PRO A 1 79 ? -9.945 -4.193 5.299 1.00 84.25 79 PRO A O 1
ATOM 600 N N . HIS A 1 80 ? -7.753 -3.876 4.918 1.00 85.12 80 HIS A N 1
ATOM 601 C CA . HIS A 1 80 ? -7.889 -2.548 4.324 1.00 85.12 80 HIS A CA 1
ATOM 602 C C . HIS A 1 80 ? -7.253 -2.471 2.928 1.00 85.12 80 HIS A C 1
ATOM 604 O O . HIS A 1 80 ? -6.159 -2.999 2.682 1.00 85.12 80 HIS A O 1
ATOM 610 N N . SER A 1 81 ? -7.908 -1.754 2.008 1.00 88.38 81 SER A N 1
ATOM 611 C CA . SER A 1 81 ? -7.425 -1.558 0.631 1.00 88.38 81 SER A CA 1
ATOM 612 C C . SER A 1 81 ? -6.046 -0.892 0.604 1.00 88.38 81 SER A C 1
ATOM 614 O O . SER A 1 81 ? -5.160 -1.328 -0.127 1.00 88.38 81 SER A O 1
ATOM 616 N N . PHE A 1 82 ? -5.826 0.109 1.466 1.00 88.38 82 PHE A N 1
ATOM 617 C CA . PHE A 1 82 ? -4.527 0.781 1.602 1.00 88.38 82 PHE A CA 1
ATOM 618 C C . PHE A 1 82 ? -3.397 -0.186 1.985 1.00 88.38 82 PHE A C 1
ATOM 620 O O . PHE A 1 82 ? -2.363 -0.194 1.323 1.00 88.38 82 PHE A O 1
ATOM 627 N N . LEU A 1 83 ? -3.602 -1.039 3.000 1.00 88.56 83 LEU A N 1
ATOM 628 C CA . LEU A 1 83 ? -2.605 -2.030 3.429 1.00 88.56 83 LEU A CA 1
ATOM 629 C C . LEU A 1 83 ? -2.268 -3.011 2.305 1.00 88.56 83 LEU A C 1
ATOM 631 O O . LEU A 1 83 ? -1.106 -3.364 2.110 1.00 88.56 83 LEU A O 1
ATOM 635 N N . THR A 1 84 ? -3.273 -3.413 1.528 1.00 89.94 84 THR A N 1
ATOM 636 C CA . THR A 1 84 ? -3.080 -4.291 0.367 1.00 89.94 84 THR A CA 1
ATOM 637 C C . THR A 1 84 ? -2.189 -3.633 -0.685 1.00 89.94 84 THR A C 1
ATOM 639 O O . THR A 1 84 ? -1.214 -4.243 -1.126 1.00 89.94 84 THR A O 1
ATOM 642 N N . TYR A 1 85 ? -2.463 -2.376 -1.045 1.00 91.19 85 TYR A N 1
ATOM 643 C CA . TYR A 1 85 ? -1.648 -1.635 -2.010 1.00 91.19 85 TYR A CA 1
ATOM 644 C C . TYR A 1 85 ? -0.237 -1.342 -1.494 1.00 91.19 85 TYR A C 1
ATOM 646 O O . TYR A 1 85 ? 0.725 -1.478 -2.248 1.00 91.19 85 TYR A O 1
ATOM 654 N N . LEU A 1 86 ? -0.092 -1.001 -0.213 1.00 89.44 86 LEU A N 1
ATOM 655 C CA . LEU A 1 86 ? 1.200 -0.768 0.427 1.00 89.44 86 LEU A CA 1
ATOM 656 C C . LEU A 1 86 ? 2.083 -2.021 0.408 1.00 89.44 86 LEU A C 1
ATOM 658 O O . LEU A 1 86 ? 3.250 -1.959 0.017 1.00 89.44 86 LEU A O 1
ATOM 662 N N . LEU A 1 87 ? 1.537 -3.165 0.826 1.00 89.75 87 LEU A N 1
ATOM 663 C CA . LEU A 1 87 ? 2.275 -4.426 0.840 1.00 89.75 87 LEU A CA 1
ATOM 664 C C . LEU A 1 87 ? 2.646 -4.865 -0.580 1.00 89.75 87 LEU A C 1
ATOM 666 O O . LEU A 1 87 ? 3.785 -5.272 -0.804 1.00 89.75 87 LEU A O 1
ATOM 670 N N . ALA A 1 88 ? 1.728 -4.724 -1.544 1.00 90.62 88 ALA A N 1
ATOM 671 C CA . ALA A 1 88 ? 2.003 -5.006 -2.953 1.00 90.62 88 ALA A CA 1
ATOM 672 C C . ALA A 1 88 ? 3.124 -4.113 -3.504 1.00 90.62 88 ALA A C 1
ATOM 674 O O . ALA A 1 88 ? 4.063 -4.606 -4.129 1.00 90.62 88 ALA A O 1
ATOM 675 N N . TYR A 1 89 ? 3.072 -2.813 -3.210 1.00 90.62 89 TYR A N 1
ATOM 676 C CA . TYR A 1 89 ? 4.099 -1.851 -3.592 1.00 90.62 89 TYR A CA 1
ATOM 677 C C . TYR A 1 89 ? 5.478 -2.238 -3.052 1.00 90.62 89 TYR A C 1
ATOM 679 O O . TYR A 1 89 ? 6.434 -2.340 -3.823 1.00 90.62 89 TYR A O 1
ATOM 687 N N . ARG A 1 90 ? 5.580 -2.514 -1.744 1.00 89.12 90 ARG A N 1
ATOM 688 C CA . ARG A 1 90 ? 6.849 -2.898 -1.105 1.00 89.12 90 ARG A CA 1
ATOM 689 C C . ARG A 1 90 ? 7.378 -4.229 -1.634 1.00 89.12 90 ARG A C 1
ATOM 691 O O . ARG A 1 90 ? 8.575 -4.328 -1.894 1.00 89.12 90 ARG A O 1
ATOM 698 N N . ALA A 1 91 ? 6.508 -5.216 -1.846 1.00 88.44 91 ALA A N 1
ATOM 699 C CA . ALA A 1 91 ? 6.893 -6.507 -2.408 1.00 88.44 91 ALA A CA 1
ATOM 700 C C . ALA A 1 91 ? 7.474 -6.356 -3.821 1.00 88.44 91 ALA A C 1
ATOM 702 O O . ALA A 1 91 ? 8.570 -6.838 -4.095 1.00 88.44 91 ALA A O 1
ATOM 703 N N . ILE A 1 92 ? 6.789 -5.629 -4.704 1.00 89.25 92 ILE A N 1
ATOM 704 C CA . ILE A 1 92 ? 7.236 -5.430 -6.089 1.00 89.25 92 ILE A CA 1
ATO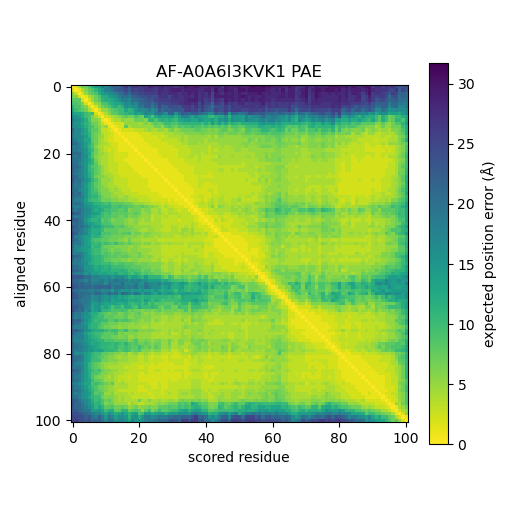M 705 C C . ILE A 1 92 ? 8.538 -4.640 -6.141 1.00 89.25 92 ILE A C 1
ATOM 707 O O . ILE A 1 92 ? 9.420 -4.969 -6.933 1.00 89.25 92 ILE A O 1
ATOM 711 N N . ARG A 1 93 ? 8.703 -3.639 -5.273 1.00 86.44 93 ARG A N 1
ATOM 712 C CA . ARG A 1 93 ? 9.958 -2.892 -5.192 1.00 86.44 93 ARG A CA 1
ATOM 713 C C . ARG A 1 93 ? 11.127 -3.748 -4.720 1.00 86.44 93 ARG A C 1
ATOM 715 O O . ARG A 1 93 ? 12.217 -3.624 -5.270 1.00 86.44 93 ARG A O 1
ATOM 722 N N . ALA A 1 94 ? 10.900 -4.616 -3.735 1.00 85.88 94 ALA A N 1
ATOM 723 C CA . ALA A 1 94 ? 11.912 -5.557 -3.270 1.00 85.88 94 ALA A CA 1
ATOM 724 C C . ALA A 1 94 ? 12.318 -6.530 -4.389 1.00 85.88 94 ALA A C 1
ATOM 726 O O . ALA A 1 94 ? 13.506 -6.722 -4.624 1.00 85.88 94 ALA A O 1
ATOM 727 N N . ILE A 1 95 ? 11.347 -7.066 -5.139 1.00 85.00 95 ILE A N 1
ATOM 728 C CA . ILE A 1 95 ? 11.604 -7.948 -6.290 1.00 85.00 95 ILE A CA 1
ATOM 729 C C . ILE A 1 95 ? 12.363 -7.192 -7.392 1.00 85.00 95 ILE A C 1
ATOM 731 O O . ILE A 1 95 ? 13.379 -7.676 -7.880 1.00 85.00 95 ILE A O 1
ATOM 735 N N . GLY A 1 96 ? 11.927 -5.983 -7.757 1.00 80.06 96 GLY A N 1
ATOM 736 C CA . GLY A 1 96 ? 12.575 -5.171 -8.792 1.00 80.06 96 GLY A CA 1
ATOM 737 C C . GLY A 1 96 ? 14.006 -4.744 -8.442 1.00 80.06 96 GLY A C 1
ATOM 738 O O . GLY A 1 96 ? 14.846 -4.649 -9.337 1.00 80.06 96 GLY A O 1
ATOM 739 N N . GLY A 1 97 ? 14.296 -4.520 -7.155 1.00 75.56 97 GLY A N 1
ATOM 740 C CA . GLY A 1 97 ? 15.643 -4.216 -6.662 1.00 75.56 97 GLY A CA 1
ATOM 741 C C . GLY A 1 97 ? 16.553 -5.445 -6.558 1.00 75.56 97 GLY A C 1
ATOM 742 O O . GLY A 1 97 ? 17.744 -5.345 -6.846 1.00 75.56 97 GLY A O 1
ATOM 743 N N . ALA A 1 98 ? 15.993 -6.606 -6.203 1.00 66.69 98 ALA A N 1
ATOM 744 C CA . ALA A 1 98 ? 16.738 -7.850 -6.003 1.00 66.69 98 ALA A CA 1
ATOM 745 C C . ALA A 1 98 ? 17.220 -8.526 -7.301 1.00 66.69 98 ALA A C 1
ATOM 747 O O . ALA A 1 98 ? 18.116 -9.360 -7.239 1.00 66.69 98 ALA A O 1
ATOM 748 N N . ILE A 1 99 ? 16.694 -8.160 -8.479 1.00 59.16 99 ILE A N 1
ATOM 749 C CA . ILE A 1 99 ? 17.150 -8.674 -9.794 1.00 59.16 99 ILE A CA 1
ATOM 750 C C . ILE A 1 99 ? 18.466 -7.981 -10.223 1.00 59.16 99 ILE A C 1
ATOM 752 O O . ILE A 1 99 ? 18.622 -7.494 -11.341 1.00 59.16 99 ILE A O 1
ATOM 756 N N . THR A 1 100 ? 19.409 -7.865 -9.295 1.00 53.19 100 THR A N 1
ATOM 757 C CA . THR A 1 100 ? 20.773 -7.381 -9.523 1.00 53.19 100 THR A CA 1
ATOM 758 C C . THR A 1 100 ? 21.710 -8.406 -8.904 1.00 53.19 100 THR A C 1
ATOM 760 O O . THR A 1 100 ? 22.201 -8.176 -7.805 1.00 53.19 100 THR A O 1
ATOM 763 N N . LEU A 1 101 ? 21.874 -9.563 -9.549 1.00 45.38 101 LEU A N 1
ATOM 764 C CA . LEU A 1 101 ? 22.912 -10.558 -9.253 1.00 45.38 101 LEU A CA 1
ATOM 765 C C . LEU A 1 101 ? 23.016 -11.563 -10.399 1.00 45.38 101 LEU A C 1
ATOM 767 O O . LEU A 1 101 ? 21.956 -12.087 -10.807 1.00 45.38 101 LEU A O 1
#

Radius of gyration: 17.85 Å; Cα contacts (8 Å, |Δi|>4): 76; chains: 1; bounding box: 38×32×57 Å

Organism: NCBI:txid2675850

Foldseek 3Di:
DDPDPPPPPPVVVLVVLLVVLVVVLVVLQVVLCVVLVHRFDLVDLVSVLCCQCVRVVQDQQVVNDPDLVSLVVSCVVPVDSNSVSSSSSVVSVVVSVVSPD

pLDDT: mean 81.06, std 11.7, range [45.0, 93.06]